Protein AF-W1U014-F1 (afdb_monomer_lite)

Sequence (96 aa):
MKKLEQIRQESKEIKDKINDTEERLRQLKNQEKKILKQDIVKRRKERTHRLITRGAILESLIENSEELTDEEIKILLEEATKTKEFKETLKIIREN

Radius of gyration: 30.73 Å; chains: 1; bounding box: 52×32×83 Å

Organism: NCBI:txid1403946

Secondary structure (DSSP, 8-state):
-HHHHHHHHHHHHHHHHHHHHHHHHHHHHHH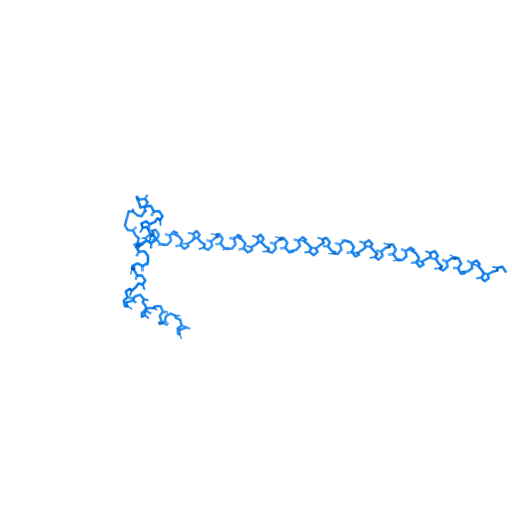HHHHHHHHHHHHHHHHHHHHHHHHHHHHHHSTTGGGS-HHHHHHHHHHHHHSHHHHHHHHHHHH-

Structure (mmCIF, N/CA/C/O backbone):
data_AF-W1U014-F1
#
_entry.id   AF-W1U014-F1
#
loop_
_atom_site.group_PDB
_atom_site.id
_atom_site.type_symbol
_atom_site.label_atom_id
_atom_site.label_alt_id
_atom_site.label_comp_id
_atom_site.label_asym_id
_atom_site.label_entity_id
_atom_site.label_seq_id
_atom_site.pdbx_PDB_ins_code
_atom_site.Cartn_x
_atom_site.Cartn_y
_atom_site.Cartn_z
_atom_site.occupancy
_atom_site.B_iso_or_equiv
_atom_site.auth_seq_id
_atom_site.auth_comp_id
_atom_site.auth_asym_id
_atom_site.auth_atom_id
_atom_site.pdbx_PDB_model_num
ATOM 1 N N . MET A 1 1 ? 34.167 8.664 -57.437 1.00 65.12 1 MET A N 1
ATOM 2 C CA . MET A 1 1 ? 33.039 9.524 -57.007 1.00 65.12 1 MET A CA 1
ATOM 3 C C . MET A 1 1 ? 31.833 8.720 -56.510 1.00 65.12 1 MET A C 1
ATOM 5 O O . MET A 1 1 ? 31.498 8.895 -55.349 1.00 65.12 1 MET A O 1
ATOM 9 N N . LYS A 1 2 ? 31.277 7.760 -57.274 1.00 82.19 2 LYS A N 1
ATOM 10 C CA . LYS A 1 2 ? 30.108 6.936 -56.861 1.00 82.19 2 LYS A CA 1
ATOM 11 C C . LYS A 1 2 ? 30.192 6.279 -55.467 1.00 82.19 2 LYS A C 1
ATOM 13 O O . LYS A 1 2 ? 29.237 6.337 -54.709 1.00 82.19 2 LYS A O 1
ATOM 18 N N . LYS A 1 3 ? 31.347 5.711 -55.091 1.00 89.38 3 LYS A N 1
ATOM 19 C CA . LYS A 1 3 ? 31.533 5.058 -53.776 1.00 89.38 3 LYS A CA 1
ATOM 20 C C . LYS A 1 3 ? 31.440 6.036 -52.592 1.00 89.38 3 LYS A C 1
ATOM 22 O O . LYS A 1 3 ? 30.951 5.672 -51.533 1.00 89.38 3 LYS A O 1
ATOM 27 N N . LEU A 1 4 ? 31.889 7.280 -52.775 1.00 91.38 4 LEU A N 1
ATOM 28 C CA . LEU A 1 4 ? 31.822 8.319 -51.740 1.00 91.38 4 LEU A CA 1
ATOM 29 C C . LEU A 1 4 ? 30.377 8.793 -51.524 1.00 91.38 4 LEU A C 1
ATOM 31 O O . LEU A 1 4 ? 29.965 9.058 -50.401 1.00 91.38 4 LEU A O 1
ATOM 35 N N . GLU A 1 5 ? 29.616 8.895 -52.610 1.00 92.25 5 GLU A N 1
ATOM 36 C CA . GLU A 1 5 ? 28.208 9.290 -52.595 1.00 92.25 5 GLU A CA 1
ATOM 37 C C . GLU A 1 5 ? 27.327 8.214 -51.952 1.00 92.25 5 GLU A C 1
ATOM 39 O O . GLU A 1 5 ? 26.503 8.530 -51.098 1.00 92.25 5 GLU A O 1
ATOM 44 N N . GLN A 1 6 ? 27.599 6.940 -52.250 1.00 94.00 6 GLN A N 1
ATOM 45 C CA . GLN A 1 6 ? 26.960 5.806 -51.585 1.00 94.00 6 GLN A CA 1
ATOM 46 C C . GLN A 1 6 ? 27.200 5.816 -50.064 1.00 94.00 6 GLN A C 1
ATOM 48 O O . GLN A 1 6 ? 26.246 5.738 -49.297 1.00 94.00 6 GLN A O 1
ATOM 53 N N . ILE A 1 7 ? 28.445 6.014 -49.615 1.00 94.38 7 ILE A N 1
ATOM 54 C CA . ILE A 1 7 ? 28.771 6.100 -48.178 1.00 94.38 7 ILE A CA 1
ATOM 55 C C . ILE A 1 7 ? 28.048 7.278 -47.504 1.00 94.38 7 ILE A C 1
ATOM 57 O O . ILE A 1 7 ? 27.605 7.169 -46.361 1.00 94.38 7 ILE A O 1
ATOM 61 N N . ARG A 1 8 ? 27.908 8.421 -48.191 1.00 94.06 8 ARG A N 1
ATOM 62 C CA . ARG A 1 8 ? 27.163 9.576 -47.658 1.00 94.06 8 ARG A CA 1
ATOM 63 C C . ARG A 1 8 ? 25.681 9.260 -47.476 1.00 94.06 8 ARG A C 1
ATOM 65 O O . ARG A 1 8 ? 25.113 9.652 -46.458 1.00 94.06 8 ARG A O 1
ATOM 72 N N . GLN A 1 9 ? 25.083 8.552 -48.431 1.00 95.19 9 GLN A N 1
ATOM 73 C CA . GLN A 1 9 ? 23.691 8.122 -48.356 1.00 95.19 9 GLN A CA 1
ATOM 74 C C . GLN A 1 9 ? 23.480 7.111 -47.219 1.00 95.19 9 GLN A C 1
ATOM 76 O O . GLN A 1 9 ? 22.617 7.324 -46.371 1.00 95.19 9 GLN A O 1
ATOM 81 N N . GLU A 1 10 ? 24.336 6.092 -47.117 1.00 95.62 10 GLU A N 1
ATOM 82 C CA . GLU A 1 10 ? 24.305 5.108 -46.024 1.00 95.62 10 GLU A CA 1
ATOM 83 C C . GLU A 1 10 ? 24.479 5.782 -44.650 1.00 95.62 10 GLU A C 1
ATOM 85 O O . GLU A 1 10 ? 23.752 5.485 -43.703 1.00 95.62 10 GLU A O 1
ATOM 90 N N . SER A 1 11 ? 25.391 6.754 -44.535 1.00 96.19 11 SER A N 1
ATOM 91 C CA . SER A 1 11 ? 25.588 7.515 -43.295 1.00 96.19 11 SER A CA 1
ATOM 92 C C . SER A 1 11 ? 24.351 8.326 -42.902 1.00 96.19 11 SER A C 1
ATOM 94 O O . SER A 1 11 ? 24.030 8.413 -41.715 1.00 96.19 11 SER A O 1
ATOM 96 N N . LYS A 1 12 ? 23.641 8.904 -43.878 1.00 96.50 12 LYS A N 1
ATOM 97 C CA . LYS A 1 12 ? 22.388 9.624 -43.634 1.00 96.50 12 LYS A CA 1
ATOM 98 C C . LYS A 1 12 ? 21.299 8.676 -43.131 1.00 96.50 12 LYS A C 1
ATOM 100 O O . LYS A 1 12 ? 20.699 8.948 -42.100 1.00 96.50 12 LYS A O 1
ATOM 105 N N . GLU A 1 13 ? 21.118 7.535 -43.787 1.00 96.94 13 GLU A N 1
ATOM 106 C CA . GLU A 1 13 ? 20.124 6.535 -43.382 1.00 96.94 13 GLU A CA 1
ATOM 107 C C . GLU A 1 13 ? 20.393 5.970 -41.984 1.00 96.94 13 GLU A C 1
ATOM 109 O O . GLU A 1 13 ? 19.464 5.763 -41.204 1.00 96.94 13 GLU A O 1
ATOM 114 N N . ILE A 1 14 ? 21.664 5.743 -41.638 1.00 97.38 14 ILE A N 1
ATOM 115 C CA . ILE A 1 14 ? 22.048 5.317 -40.288 1.00 97.38 14 ILE A CA 1
ATOM 116 C C . ILE A 1 14 ? 21.696 6.401 -39.264 1.00 97.38 14 ILE A C 1
ATOM 118 O O . ILE A 1 14 ? 21.130 6.078 -38.222 1.00 97.38 14 ILE A O 1
ATOM 122 N N . LYS A 1 15 ? 21.980 7.678 -39.551 1.00 97.38 15 LYS A N 1
ATOM 123 C CA . LYS A 1 15 ? 21.610 8.790 -38.658 1.00 97.38 15 LYS A CA 1
ATOM 124 C C . LYS A 1 15 ? 20.101 8.891 -38.461 1.00 97.38 15 LYS A C 1
ATOM 126 O O . LYS A 1 15 ? 19.657 9.039 -37.327 1.00 97.38 15 LYS A O 1
ATOM 131 N N . ASP A 1 16 ? 19.322 8.752 -39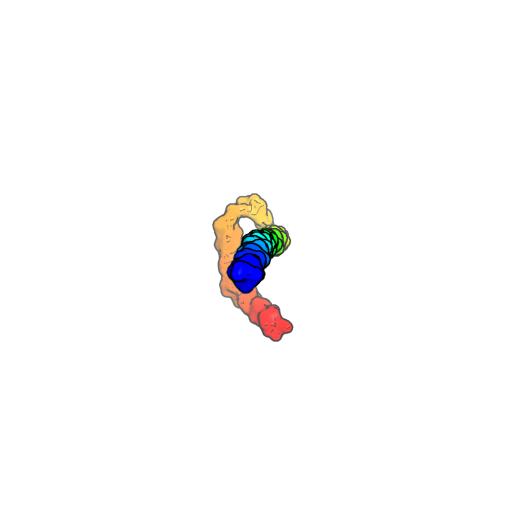.528 1.00 97.50 16 ASP A N 1
ATOM 132 C CA . ASP A 1 16 ? 17.861 8.807 -39.449 1.00 97.50 16 ASP A CA 1
ATOM 133 C C . ASP A 1 16 ? 17.308 7.647 -38.599 1.00 97.50 16 ASP A C 1
ATOM 135 O O . ASP A 1 16 ? 16.454 7.861 -37.738 1.00 97.50 16 ASP A O 1
ATOM 139 N N . LYS A 1 17 ? 17.864 6.434 -38.747 1.00 97.88 17 LYS A N 1
ATOM 140 C CA . LYS A 1 17 ? 17.522 5.274 -37.900 1.00 97.88 17 LYS A CA 1
ATOM 141 C C . LYS A 1 17 ? 17.903 5.474 -36.434 1.00 97.88 17 LYS A C 1
ATOM 143 O O . LYS A 1 17 ? 17.156 5.044 -35.554 1.00 97.88 17 LYS A O 1
ATOM 148 N N . ILE A 1 18 ? 19.049 6.101 -36.160 1.00 97.62 18 ILE A N 1
ATOM 149 C CA . ILE A 1 18 ? 19.468 6.434 -34.791 1.00 97.62 18 ILE A CA 1
ATOM 150 C C . ILE A 1 18 ? 18.462 7.405 -34.173 1.00 97.62 18 ILE A C 1
ATOM 152 O O . ILE A 1 18 ? 17.955 7.120 -33.092 1.00 97.62 18 ILE A O 1
ATOM 156 N N . ASN A 1 19 ? 18.108 8.480 -34.880 1.00 97.75 19 ASN A N 1
ATOM 157 C CA . ASN A 1 19 ? 17.151 9.475 -34.394 1.00 97.75 19 ASN A CA 1
ATOM 158 C C . ASN A 1 19 ? 15.781 8.849 -34.075 1.00 97.75 19 ASN A C 1
ATOM 160 O O . ASN A 1 19 ? 15.248 9.066 -32.988 1.00 97.75 19 ASN A O 1
ATOM 164 N N . ASP A 1 20 ? 15.241 8.019 -34.976 1.00 98.12 20 ASP A N 1
ATOM 165 C CA . ASP A 1 20 ? 13.979 7.293 -34.746 1.00 98.12 20 ASP A CA 1
ATOM 166 C C . ASP A 1 20 ? 14.086 6.342 -33.539 1.00 98.12 20 ASP A C 1
ATOM 168 O O . ASP A 1 20 ? 13.203 6.289 -32.681 1.00 98.12 20 ASP A O 1
ATOM 172 N N . THR A 1 21 ? 15.208 5.631 -33.405 1.00 98.06 21 THR A N 1
ATOM 173 C CA . THR A 1 21 ? 15.436 4.726 -32.268 1.00 98.06 21 THR A CA 1
ATOM 174 C C . THR A 1 21 ? 15.531 5.486 -30.943 1.00 98.06 21 THR A C 1
ATOM 176 O O . THR A 1 21 ? 14.957 5.056 -29.940 1.00 98.06 21 THR A O 1
ATOM 179 N N . GLU A 1 22 ? 16.218 6.628 -30.916 1.00 98.19 22 GLU A N 1
ATOM 180 C CA . GLU A 1 22 ? 16.322 7.489 -29.735 1.00 98.19 22 GLU A CA 1
ATOM 181 C C . GLU A 1 22 ? 14.967 8.077 -29.332 1.00 98.19 22 GLU A C 1
ATOM 183 O O . GLU A 1 22 ? 14.647 8.153 -28.137 1.00 98.19 22 GLU A O 1
ATOM 188 N N . GLU A 1 23 ? 14.146 8.458 -30.310 1.00 98.25 23 GLU A N 1
ATOM 189 C CA . GLU A 1 23 ? 12.790 8.930 -30.059 1.00 98.25 23 GLU A CA 1
ATOM 190 C C . GLU A 1 23 ? 11.924 7.820 -29.455 1.00 98.25 23 GLU A C 1
ATOM 192 O O . GLU A 1 23 ? 11.315 8.018 -28.396 1.00 98.25 23 GLU A O 1
ATOM 197 N N . ARG A 1 24 ? 11.938 6.620 -30.045 1.00 98.19 24 ARG A N 1
ATOM 198 C CA . ARG A 1 24 ? 11.223 5.451 -29.506 1.00 98.19 24 ARG A CA 1
ATOM 199 C C . ARG A 1 24 ? 11.685 5.104 -28.096 1.00 98.19 24 ARG A C 1
ATOM 201 O O . ARG A 1 24 ? 10.854 4.863 -27.221 1.00 98.19 24 ARG A O 1
ATOM 208 N N . LEU A 1 25 ? 12.992 5.149 -27.828 1.00 98.25 25 LEU A N 1
ATOM 209 C CA . LEU A 1 25 ? 13.537 4.919 -26.488 1.00 98.25 25 LEU A CA 1
ATOM 210 C C . LEU A 1 25 ? 13.000 5.941 -25.479 1.00 98.25 25 LEU A C 1
ATOM 212 O O . LEU A 1 25 ? 12.650 5.587 -24.350 1.00 98.25 25 LEU A O 1
ATOM 216 N N . ARG A 1 26 ? 12.904 7.215 -25.873 1.00 98.31 26 ARG A N 1
ATOM 217 C CA . ARG A 1 26 ? 12.342 8.278 -25.031 1.00 98.31 26 ARG A CA 1
ATOM 218 C C . ARG A 1 26 ? 10.862 8.038 -24.737 1.00 98.31 26 ARG A C 1
ATOM 220 O O . ARG A 1 26 ? 10.438 8.196 -23.591 1.00 98.31 26 ARG A O 1
ATOM 227 N N . GLN A 1 27 ? 10.090 7.630 -25.741 1.00 98.31 27 GLN A N 1
ATOM 228 C CA . GLN A 1 27 ? 8.671 7.305 -25.587 1.00 98.31 27 GLN A CA 1
ATOM 229 C C . GLN A 1 27 ? 8.465 6.106 -24.650 1.00 98.31 27 GLN A C 1
ATOM 231 O O . GLN A 1 27 ? 7.668 6.203 -23.715 1.00 98.31 27 GLN A O 1
ATOM 236 N N . LEU A 1 28 ? 9.235 5.027 -24.823 1.00 98.44 28 LEU A N 1
ATOM 237 C CA . LEU A 1 28 ? 9.179 3.841 -23.961 1.00 98.44 28 LEU A CA 1
ATOM 238 C C . LEU A 1 28 ? 9.523 4.173 -22.502 1.00 98.44 28 LEU A C 1
ATOM 240 O O . LEU A 1 28 ? 8.776 3.802 -21.599 1.00 98.44 28 LEU A O 1
ATOM 244 N N . LYS A 1 29 ? 10.574 4.968 -22.257 1.00 98.00 29 LYS A N 1
ATOM 245 C CA . LYS A 1 29 ? 10.917 5.447 -20.902 1.00 98.00 29 LYS A CA 1
ATOM 246 C C . LYS A 1 29 ? 9.790 6.269 -20.267 1.00 98.00 29 LYS A C 1
ATOM 248 O O . LYS A 1 29 ? 9.578 6.219 -19.056 1.00 98.00 29 LYS A O 1
ATOM 253 N N . ASN A 1 30 ? 9.053 7.045 -21.061 1.00 98.00 30 ASN A N 1
ATOM 254 C CA . ASN A 1 30 ? 7.905 7.804 -20.564 1.00 98.00 30 ASN A CA 1
ATOM 255 C C . ASN A 1 30 ? 6.706 6.897 -20.252 1.00 98.00 30 ASN A C 1
ATOM 257 O O . ASN A 1 30 ? 6.022 7.115 -19.247 1.00 98.00 30 ASN A O 1
ATOM 261 N N . GLN A 1 31 ? 6.467 5.870 -21.072 1.00 98.12 31 GLN A N 1
ATOM 262 C CA . GLN A 1 31 ? 5.438 4.859 -20.822 1.00 98.12 31 GLN A CA 1
ATOM 263 C C . GLN A 1 31 ? 5.736 4.057 -19.552 1.00 98.12 31 GLN A C 1
ATOM 265 O O . GLN A 1 31 ? 4.856 3.929 -18.703 1.00 98.12 31 GLN A O 1
ATOM 270 N N . GLU A 1 32 ? 6.981 3.620 -19.362 1.00 98.00 32 GLU A N 1
ATOM 271 C CA . GLU A 1 32 ? 7.435 2.934 -18.148 1.00 98.00 32 GLU A CA 1
ATOM 272 C C . GLU A 1 32 ? 7.154 3.777 -16.894 1.00 98.00 32 GLU A C 1
ATOM 274 O O . GLU A 1 32 ? 6.490 3.324 -15.957 1.00 98.00 32 GLU A O 1
ATOM 279 N N . LYS A 1 33 ? 7.554 5.057 -16.904 1.00 98.06 33 LYS A N 1
ATOM 280 C CA . LYS A 1 33 ? 7.270 5.988 -15.798 1.00 98.06 33 LYS A CA 1
ATOM 281 C C . LYS A 1 33 ? 5.772 6.144 -15.532 1.00 98.06 33 LYS A C 1
ATOM 283 O O . LYS A 1 33 ? 5.368 6.282 -14.376 1.00 98.06 33 LYS A O 1
ATOM 288 N N . LYS A 1 34 ? 4.941 6.162 -16.578 1.00 98.12 34 LYS A N 1
ATOM 289 C CA . LYS A 1 34 ? 3.481 6.266 -16.443 1.00 98.12 34 LYS A CA 1
ATOM 290 C C . LYS A 1 34 ? 2.903 5.020 -15.774 1.00 98.12 34 LYS A C 1
ATOM 292 O O . LYS A 1 34 ? 2.122 5.166 -14.836 1.00 98.12 34 LYS A O 1
ATOM 297 N N . ILE A 1 35 ? 3.319 3.834 -16.213 1.00 98.12 35 ILE A N 1
ATOM 298 C CA . ILE A 1 35 ? 2.879 2.552 -15.649 1.00 98.12 35 ILE A CA 1
ATOM 299 C C . ILE A 1 35 ? 3.262 2.471 -14.168 1.00 98.12 35 ILE A C 1
ATOM 301 O O . ILE A 1 35 ? 2.404 2.198 -13.330 1.00 98.12 35 ILE A O 1
ATOM 305 N N . LEU A 1 36 ? 4.504 2.820 -13.818 1.00 98.00 36 LEU A N 1
ATOM 306 C CA . LEU A 1 36 ? 4.961 2.814 -12.426 1.00 98.00 36 LEU A CA 1
ATOM 307 C C . LEU A 1 36 ? 4.130 3.755 -11.537 1.00 98.00 36 LEU A C 1
ATOM 309 O O . LEU A 1 36 ? 3.739 3.396 -10.425 1.00 98.00 36 LEU A O 1
ATOM 313 N N . LYS A 1 37 ? 3.808 4.958 -12.029 1.00 97.94 37 LYS A N 1
ATOM 314 C CA . LYS A 1 37 ? 2.936 5.898 -11.306 1.00 97.94 37 LYS A CA 1
ATOM 315 C C . LYS A 1 37 ? 1.524 5.341 -11.121 1.00 97.94 37 LYS A C 1
ATOM 317 O O . LYS A 1 37 ? 0.961 5.480 -10.036 1.00 97.94 37 LYS A O 1
ATOM 322 N N . GLN A 1 38 ? 0.955 4.718 -12.152 1.00 97.88 38 GLN A N 1
ATOM 323 C CA . GLN A 1 38 ? -0.376 4.109 -12.079 1.00 97.88 38 GLN A CA 1
ATOM 324 C C . GLN A 1 38 ? -0.422 2.973 -11.055 1.00 97.88 38 GLN A C 1
ATOM 326 O O . GLN A 1 38 ? -1.354 2.916 -10.256 1.00 97.88 38 GLN A O 1
ATOM 331 N N . ASP A 1 39 ? 0.603 2.127 -11.025 1.00 97.69 39 ASP A N 1
ATOM 332 C CA . ASP A 1 39 ? 0.734 1.030 -10.068 1.00 97.69 39 ASP A CA 1
ATOM 333 C C . ASP A 1 39 ? 0.834 1.535 -8.615 1.00 97.69 39 ASP A C 1
ATOM 335 O O . ASP A 1 39 ? 0.115 1.070 -7.728 1.00 97.69 39 ASP A O 1
ATOM 339 N N . ILE A 1 40 ? 1.626 2.588 -8.366 1.00 97.88 40 ILE A N 1
ATOM 340 C CA . ILE A 1 40 ? 1.681 3.246 -7.047 1.00 97.88 40 ILE A CA 1
ATOM 341 C C . ILE A 1 40 ? 0.305 3.787 -6.638 1.00 97.88 40 ILE A C 1
ATOM 343 O O . ILE A 1 40 ? -0.116 3.600 -5.495 1.00 97.88 40 ILE A O 1
ATOM 347 N N . VAL A 1 41 ? -0.407 4.455 -7.548 1.00 98.25 41 VAL A N 1
ATOM 348 C CA . VAL A 1 41 ? -1.748 4.991 -7.269 1.00 98.25 41 VAL A CA 1
ATOM 349 C C . VAL A 1 41 ? -2.740 3.865 -6.983 1.00 98.25 41 VAL A C 1
ATOM 351 O O . VAL A 1 41 ? -3.521 3.977 -6.038 1.00 98.25 41 VAL A O 1
ATOM 354 N N . LYS A 1 42 ? -2.691 2.769 -7.747 1.00 98.19 42 LYS A N 1
ATOM 355 C CA . LYS A 1 42 ? -3.542 1.594 -7.538 1.00 98.19 42 LYS A CA 1
ATOM 356 C C . LYS A 1 42 ? -3.313 0.992 -6.150 1.00 98.19 42 LYS A C 1
ATOM 358 O O . LYS A 1 42 ? -4.264 0.900 -5.377 1.00 98.19 42 LYS A O 1
ATOM 363 N N . ARG A 1 43 ? -2.055 0.728 -5.778 1.00 98.00 43 ARG A N 1
ATOM 364 C CA . ARG A 1 43 ? -1.701 0.231 -4.436 1.00 98.00 43 ARG A CA 1
ATOM 365 C C . ARG A 1 43 ? -2.153 1.167 -3.316 1.00 98.00 43 ARG A C 1
ATOM 367 O O . ARG A 1 43 ? -2.596 0.705 -2.266 1.00 98.00 43 ARG A O 1
ATOM 374 N N . ARG A 1 44 ? -2.058 2.488 -3.517 1.00 98.31 44 ARG A N 1
ATOM 375 C CA . ARG A 1 44 ? -2.559 3.475 -2.544 1.00 98.31 44 ARG A CA 1
ATOM 376 C C . ARG A 1 44 ? -4.073 3.379 -2.380 1.00 98.31 44 ARG A C 1
ATOM 378 O O . ARG A 1 44 ? -4.531 3.324 -1.246 1.00 98.31 44 ARG A O 1
ATOM 385 N N . LYS A 1 45 ? -4.833 3.298 -3.478 1.00 98.25 45 LYS A N 1
ATOM 386 C CA . LYS A 1 45 ? -6.298 3.141 -3.436 1.00 98.25 45 LYS A CA 1
ATOM 387 C C . LYS A 1 45 ? -6.715 1.852 -2.733 1.00 98.25 45 LYS A C 1
ATOM 389 O O . LYS A 1 45 ? -7.571 1.896 -1.858 1.00 98.25 45 LYS A O 1
ATOM 394 N N . GLU A 1 46 ? -6.070 0.734 -3.056 1.00 98.25 46 GLU A N 1
ATOM 395 C CA . GLU A 1 46 ? -6.323 -0.560 -2.407 1.00 98.25 46 GLU A CA 1
ATOM 396 C C . GLU A 1 46 ? -6.000 -0.518 -0.909 1.00 98.25 46 GLU A C 1
ATOM 398 O O . GLU A 1 46 ? -6.771 -1.019 -0.089 1.00 98.25 46 GLU A O 1
ATOM 403 N N . ARG A 1 47 ? -4.886 0.124 -0.525 1.00 98.31 47 ARG A N 1
ATOM 404 C CA . ARG A 1 47 ? -4.551 0.349 0.886 1.00 98.31 47 ARG A CA 1
ATOM 405 C C . ARG A 1 47 ? -5.615 1.195 1.577 1.00 98.31 47 ARG A C 1
ATOM 407 O O . ARG A 1 47 ? -6.068 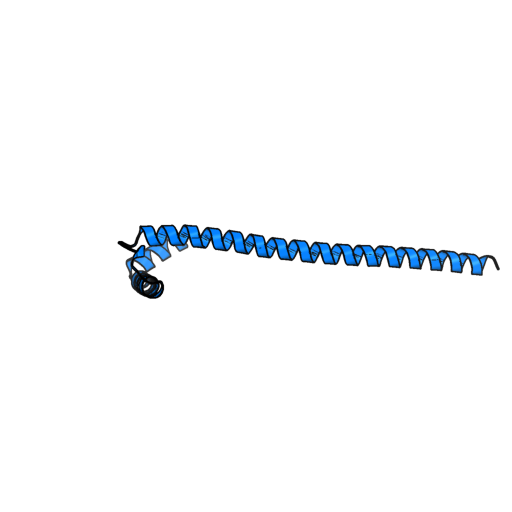0.792 2.639 1.00 98.31 47 ARG A O 1
ATOM 414 N N . THR A 1 48 ? -6.007 2.331 1.006 1.00 98.56 48 THR A N 1
ATOM 415 C CA . THR A 1 48 ? -7.022 3.215 1.596 1.00 98.56 48 THR A CA 1
ATOM 416 C C . THR A 1 48 ? -8.356 2.498 1.760 1.00 98.56 48 THR A C 1
ATOM 418 O O . THR A 1 48 ? -8.911 2.530 2.851 1.00 98.56 48 THR A O 1
ATOM 421 N N . HIS A 1 49 ? -8.825 1.787 0.731 1.00 98.50 49 HIS A N 1
ATOM 422 C CA . HIS A 1 49 ? -10.053 0.999 0.816 1.00 98.50 49 HIS A CA 1
ATOM 423 C C . HIS A 1 49 ? -9.985 -0.017 1.963 1.00 98.50 49 HIS A C 1
ATOM 425 O O . HIS A 1 49 ? -10.851 -0.022 2.831 1.00 98.50 49 HIS A O 1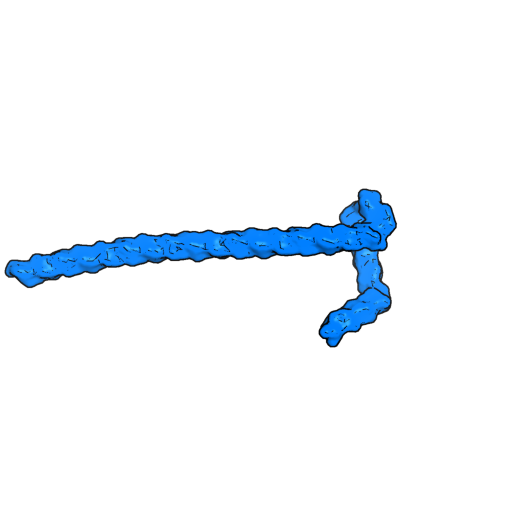
ATOM 431 N N . ARG A 1 50 ? -8.896 -0.795 2.043 1.00 98.38 50 ARG A N 1
ATOM 432 C CA . ARG A 1 50 ? -8.687 -1.765 3.127 1.00 98.38 50 ARG A CA 1
ATOM 433 C C . ARG A 1 50 ? -8.669 -1.115 4.512 1.00 98.38 50 ARG A C 1
ATOM 435 O O . ARG A 1 50 ? -9.195 -1.709 5.446 1.00 98.38 50 ARG A O 1
ATOM 442 N N . LEU A 1 51 ? -8.026 0.043 4.663 1.00 97.69 51 LEU A N 1
ATOM 443 C CA . LEU A 1 51 ? -7.958 0.741 5.949 1.00 97.69 51 LEU A CA 1
ATOM 444 C C . LEU A 1 51 ? -9.326 1.262 6.380 1.00 97.69 51 LEU A C 1
ATOM 446 O O . LEU A 1 51 ? -9.679 1.059 7.529 1.00 97.69 51 LEU A O 1
ATOM 450 N N . ILE A 1 52 ? -10.102 1.847 5.464 1.00 97.88 52 ILE A N 1
ATOM 451 C CA . ILE A 1 52 ? -11.457 2.332 5.757 1.00 97.88 52 ILE A CA 1
ATOM 452 C C . ILE A 1 52 ? -12.364 1.167 6.152 1.00 97.88 52 ILE A C 1
ATOM 454 O O . ILE A 1 52 ? -13.002 1.218 7.194 1.00 97.88 52 ILE A O 1
ATOM 458 N N . THR A 1 53 ? -12.381 0.085 5.364 1.00 98.25 53 THR A N 1
ATOM 459 C CA . THR A 1 53 ? -13.217 -1.084 5.670 1.00 98.25 53 THR A CA 1
ATOM 460 C C . THR A 1 53 ? -12.855 -1.699 7.018 1.00 98.25 53 THR A C 1
ATOM 462 O O . THR A 1 53 ? -13.742 -2.035 7.793 1.00 98.25 53 THR A O 1
ATOM 465 N N . ARG A 1 54 ? -11.559 -1.843 7.323 1.00 97.25 54 ARG A N 1
ATOM 466 C CA . ARG A 1 54 ? -11.120 -2.387 8.617 1.00 97.25 54 ARG A CA 1
ATOM 467 C C . ARG A 1 54 ? -11.366 -1.418 9.772 1.00 97.25 54 ARG A C 1
ATOM 469 O O . ARG A 1 54 ? -11.715 -1.888 10.844 1.00 97.25 54 ARG A O 1
ATOM 476 N N . GLY A 1 55 ? -11.210 -0.112 9.554 1.00 96.12 55 GLY A N 1
ATOM 477 C CA . GLY A 1 55 ? -11.527 0.927 10.534 1.00 96.12 55 GLY A CA 1
ATOM 478 C C . GLY A 1 55 ? -13.001 0.888 10.926 1.00 96.12 55 GLY A C 1
ATOM 479 O O . GLY A 1 55 ? -13.296 0.735 12.100 1.00 96.12 55 GLY A O 1
ATOM 480 N N . ALA A 1 56 ? -13.906 0.851 9.943 1.00 96.56 56 ALA A N 1
ATOM 481 C CA . ALA A 1 56 ? -15.345 0.741 10.191 1.00 96.56 56 ALA 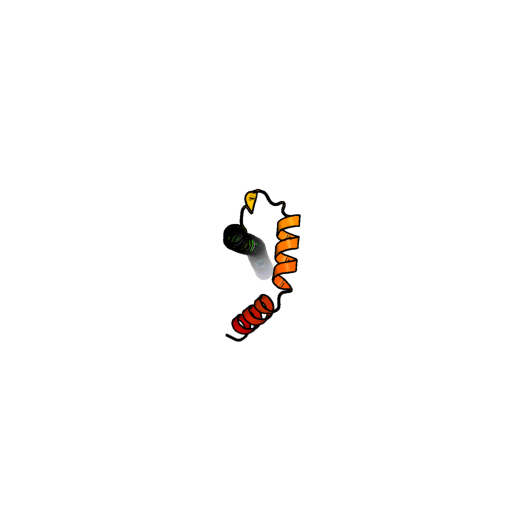A CA 1
ATOM 482 C C . ALA A 1 56 ? -15.727 -0.532 10.971 1.00 96.56 56 ALA A C 1
ATOM 484 O O . ALA A 1 56 ? -16.608 -0.501 11.824 1.00 96.56 56 ALA A O 1
ATOM 485 N N . ILE A 1 57 ? -15.053 -1.661 10.706 1.00 97.50 57 ILE A N 1
ATOM 486 C CA . ILE A 1 57 ? -15.251 -2.888 11.494 1.00 97.50 57 ILE A CA 1
ATOM 487 C C . ILE A 1 57 ? -14.805 -2.672 12.945 1.00 97.50 57 ILE A C 1
ATOM 489 O O . ILE A 1 57 ? -15.528 -3.063 13.852 1.00 97.50 57 ILE A O 1
ATOM 493 N N . LEU A 1 58 ? -13.639 -2.062 13.175 1.00 95.25 58 LEU A N 1
ATOM 494 C CA . LEU A 1 58 ? -13.140 -1.809 14.530 1.00 95.25 58 LEU A CA 1
ATOM 495 C C . LEU A 1 58 ? -14.044 -0.843 15.304 1.00 95.25 58 LEU A C 1
ATOM 497 O O . LEU A 1 58 ? -14.381 -1.147 16.442 1.00 95.25 58 LEU A O 1
ATOM 501 N N . GLU A 1 59 ? -14.484 0.250 14.677 1.00 94.88 59 GLU A N 1
ATOM 502 C CA . GLU A 1 59 ? -15.452 1.190 15.259 1.00 94.88 59 GLU A CA 1
ATOM 503 C C . GLU A 1 59 ? -16.746 0.466 15.654 1.00 94.88 59 GLU A C 1
ATOM 505 O O . GLU A 1 59 ? -17.221 0.619 16.771 1.00 94.88 59 GLU A O 1
ATOM 510 N N . SER A 1 60 ? -17.258 -0.437 14.807 1.00 96.56 60 SER A N 1
ATOM 511 C CA . SER A 1 60 ? -18.478 -1.200 15.121 1.00 96.56 60 SER A CA 1
ATOM 512 C C . SER A 1 60 ? -18.358 -2.169 16.307 1.00 96.56 60 SER A C 1
ATOM 514 O O . SER A 1 60 ? -19.377 -2.640 16.809 1.00 96.56 60 SER A O 1
ATOM 516 N N . LEU A 1 61 ? -17.135 -2.507 16.735 1.00 96.06 61 LEU A N 1
ATOM 517 C CA . LEU A 1 61 ? -16.874 -3.420 17.853 1.00 96.06 61 LEU A CA 1
ATOM 518 C C . LEU A 1 61 ? -16.653 -2.688 19.183 1.00 96.06 61 LEU A C 1
ATOM 520 O O . LEU A 1 61 ? -16.612 -3.341 20.226 1.00 96.06 61 LEU A O 1
ATOM 524 N N . ILE A 1 62 ? -16.472 -1.367 19.149 1.00 95.12 62 ILE A N 1
ATOM 525 C CA . ILE A 1 62 ? -16.165 -0.542 20.316 1.00 95.12 62 ILE A CA 1
ATOM 526 C C . ILE A 1 62 ? -17.382 0.340 20.604 1.00 95.12 62 ILE A C 1
ATOM 528 O O . ILE A 1 62 ? -17.816 1.120 19.761 1.00 95.12 62 ILE A O 1
ATOM 532 N N . GLU A 1 63 ? -17.948 0.213 21.801 1.00 93.88 63 GLU A N 1
ATOM 533 C CA . GLU A 1 63 ? -19.083 1.035 22.225 1.00 93.88 63 GLU A CA 1
ATOM 534 C C . GLU A 1 63 ? -18.678 2.516 22.310 1.00 93.88 63 GLU A C 1
ATOM 536 O O . GLU A 1 63 ? -17.629 2.836 22.870 1.00 93.88 63 GLU A O 1
ATOM 541 N N . ASN A 1 64 ? -19.505 3.404 21.743 1.00 94.38 64 ASN A N 1
ATOM 542 C CA . ASN A 1 64 ? -19.279 4.855 21.666 1.00 94.38 64 ASN A CA 1
ATOM 543 C C . ASN A 1 64 ? -17.899 5.235 21.088 1.00 94.38 64 ASN A C 1
ATOM 545 O O . ASN A 1 64 ? -17.261 6.187 21.539 1.00 94.38 64 ASN A O 1
ATOM 549 N N . SER A 1 65 ? -17.408 4.474 20.101 1.00 94.69 65 SER A N 1
ATOM 550 C CA . SER A 1 65 ? -16.087 4.688 19.490 1.00 94.69 65 SER A CA 1
ATOM 551 C C . SER A 1 65 ? -15.881 6.097 18.921 1.00 94.69 65 SER A C 1
ATOM 553 O O . SER A 1 65 ? -14.758 6.590 18.902 1.00 94.69 65 SER A O 1
ATOM 555 N N . GLU A 1 66 ? -16.958 6.760 18.502 1.00 93.44 66 GLU A N 1
ATOM 556 C CA . GLU A 1 66 ? -16.978 8.121 17.970 1.00 93.44 66 GLU A CA 1
ATOM 557 C C . GLU A 1 66 ? -16.651 9.203 19.009 1.00 93.44 66 GLU A C 1
ATOM 559 O O . GLU A 1 66 ? -16.280 10.317 18.636 1.00 93.44 66 GLU A O 1
ATOM 564 N N . GLU A 1 67 ? -16.787 8.889 20.300 1.00 96.75 67 GLU A N 1
ATOM 565 C CA . GLU A 1 67 ? -16.439 9.787 21.406 1.00 96.75 67 GLU A CA 1
ATOM 566 C C . GLU A 1 67 ? -14.972 9.635 21.834 1.00 96.75 67 GLU A C 1
ATOM 568 O O . GLU A 1 67 ? -14.454 10.473 22.575 1.00 96.75 67 GLU A O 1
ATOM 573 N N . LEU A 1 68 ? -14.296 8.583 21.362 1.00 96.62 68 LEU A N 1
ATOM 574 C CA . LEU A 1 68 ? -12.912 8.278 21.701 1.00 96.62 68 LEU A CA 1
ATOM 575 C C . LEU A 1 68 ? -11.942 8.951 20.733 1.00 96.62 68 LEU A C 1
ATOM 577 O O . LEU A 1 68 ? -12.152 9.029 19.523 1.00 96.62 68 LEU A O 1
ATOM 581 N N . THR A 1 69 ? -10.816 9.398 21.273 1.00 97.38 69 THR A N 1
ATOM 582 C CA . THR A 1 69 ? -9.704 9.906 20.470 1.00 97.38 69 THR A CA 1
ATOM 583 C C . THR A 1 69 ? -8.904 8.770 19.832 1.00 97.38 69 THR A C 1
ATOM 585 O O . THR A 1 69 ? -8.881 7.639 20.322 1.00 97.38 69 THR A O 1
ATOM 588 N N . ASP A 1 70 ? -8.152 9.090 18.774 1.00 96.44 70 ASP A N 1
ATOM 589 C CA . ASP A 1 70 ? -7.252 8.136 18.109 1.00 96.44 70 ASP A CA 1
ATOM 590 C C . ASP A 1 70 ? -6.276 7.450 19.088 1.00 96.44 70 ASP A C 1
ATOM 592 O O . ASP A 1 70 ? -5.954 6.270 18.925 1.00 96.44 70 ASP A O 1
ATOM 596 N N . GLU A 1 71 ? -5.799 8.168 20.114 1.00 97.88 71 GLU A N 1
ATOM 597 C CA . GLU A 1 71 ? -4.876 7.605 21.107 1.00 97.88 71 GLU A CA 1
ATOM 598 C C . GLU A 1 71 ? -5.596 6.672 22.090 1.00 97.88 71 GLU A C 1
ATOM 600 O O . GLU A 1 71 ? -5.056 5.623 22.435 1.00 97.88 71 GLU A O 1
ATOM 605 N N . GLU A 1 72 ? -6.827 6.989 22.495 1.00 97.12 72 GLU A N 1
ATOM 606 C CA . GLU A 1 72 ? -7.635 6.106 23.348 1.00 97.12 72 GLU A CA 1
ATOM 607 C C . GLU A 1 72 ? -8.002 4.812 22.618 1.00 97.12 72 GLU A C 1
ATOM 609 O O . GLU A 1 72 ? -7.815 3.724 23.169 1.00 97.12 72 GLU A O 1
ATOM 614 N N . ILE A 1 73 ? -8.422 4.903 21.350 1.00 96.69 73 ILE A N 1
ATOM 615 C CA . ILE A 1 73 ? -8.647 3.732 20.490 1.00 96.69 73 ILE A CA 1
ATOM 616 C C . ILE A 1 73 ? -7.375 2.887 20.393 1.00 96.69 73 ILE A C 1
ATOM 618 O O . ILE A 1 73 ? -7.422 1.662 20.527 1.00 96.69 73 ILE A O 1
ATOM 622 N N . LYS A 1 74 ? -6.218 3.521 20.189 1.00 96.69 74 LYS A N 1
ATOM 623 C CA . LYS A 1 74 ? -4.936 2.817 20.117 1.00 96.69 74 LYS A CA 1
ATOM 624 C C . LYS A 1 74 ? -4.609 2.091 21.423 1.00 96.69 74 LYS A C 1
ATOM 626 O O . LYS A 1 74 ? -4.261 0.913 21.360 1.00 96.69 74 LYS A O 1
ATOM 631 N N . ILE A 1 75 ? -4.756 2.742 22.578 1.00 97.69 75 ILE A N 1
ATOM 632 C CA . ILE A 1 75 ? -4.532 2.119 23.893 1.00 97.69 75 ILE A CA 1
ATOM 633 C C . ILE A 1 75 ? -5.457 0.908 24.076 1.00 97.69 75 ILE A C 1
ATOM 635 O O . ILE A 1 75 ? -4.987 -0.170 24.442 1.00 97.69 75 ILE A O 1
ATOM 639 N N . LEU A 1 76 ? -6.749 1.048 23.763 1.00 95.88 76 LEU A N 1
ATOM 640 C CA . LEU A 1 76 ? -7.721 -0.047 23.855 1.00 95.88 76 LEU A CA 1
ATOM 641 C C . LEU A 1 76 ? -7.322 -1.243 22.987 1.00 95.88 76 LEU A C 1
ATOM 643 O O . LEU A 1 76 ? -7.323 -2.380 23.460 1.00 95.88 76 LEU A O 1
ATOM 647 N N . LEU A 1 77 ? -6.951 -1.001 21.727 1.00 95.38 77 LEU A N 1
ATOM 648 C CA . LEU A 1 77 ? -6.534 -2.062 20.811 1.00 95.38 77 LEU A CA 1
ATOM 649 C C . LEU A 1 77 ? -5.219 -2.717 21.257 1.00 95.38 77 LEU A C 1
ATOM 651 O O . LEU A 1 77 ? -5.091 -3.942 21.189 1.00 95.38 77 LEU A O 1
ATOM 655 N N . GLU A 1 78 ? -4.252 -1.937 21.743 1.00 96.81 78 GLU A N 1
ATOM 656 C CA . GLU A 1 78 ? -2.999 -2.463 22.290 1.00 96.81 78 GLU A CA 1
ATOM 657 C C . GLU A 1 78 ? -3.255 -3.379 23.492 1.00 96.81 78 GLU A C 1
ATOM 659 O O . GLU A 1 78 ? -2.727 -4.492 23.520 1.00 96.81 78 GLU A O 1
ATOM 664 N N . GLU A 1 79 ? -4.100 -2.973 24.442 1.00 97.12 79 GLU A N 1
ATOM 665 C CA . GLU A 1 79 ? -4.481 -3.815 25.582 1.00 97.12 79 GLU A CA 1
ATOM 666 C C . GLU A 1 79 ? -5.262 -5.062 25.147 1.00 97.12 79 GLU A C 1
ATOM 668 O O . GLU A 1 79 ? -4.920 -6.179 25.547 1.00 97.12 79 GLU A O 1
ATOM 673 N N . ALA A 1 80 ? -6.239 -4.918 24.246 1.00 95.56 80 ALA A N 1
ATOM 674 C CA . ALA A 1 80 ? -7.018 -6.041 23.727 1.00 95.56 80 ALA A CA 1
ATOM 675 C C . ALA A 1 80 ? -6.124 -7.113 23.078 1.00 95.56 80 ALA A C 1
ATOM 677 O O . ALA A 1 80 ? -6.317 -8.313 23.297 1.00 95.56 80 ALA A O 1
ATOM 678 N N . THR A 1 81 ? -5.086 -6.701 22.340 1.00 96.56 81 THR A N 1
ATOM 679 C CA . THR A 1 81 ? -4.156 -7.637 21.682 1.00 96.56 81 THR A CA 1
ATOM 680 C C . THR A 1 81 ? -3.227 -8.386 22.647 1.00 96.56 81 THR A C 1
ATOM 682 O O . THR A 1 81 ? -2.622 -9.397 22.270 1.00 96.56 81 THR A O 1
ATOM 685 N N . LYS A 1 82 ? -3.102 -7.934 23.903 1.00 97.19 82 LYS A N 1
ATOM 686 C CA . LYS A 1 82 ? -2.281 -8.605 24.926 1.00 97.19 82 LYS A CA 1
ATOM 687 C C . LYS A 1 82 ? -2.985 -9.805 25.552 1.00 97.19 82 LYS A C 1
ATOM 689 O O . LYS A 1 82 ? -2.279 -10.682 26.068 1.00 97.19 82 LYS A O 1
ATOM 694 N N . THR A 1 83 ? -4.316 -9.859 25.476 1.00 97.75 83 THR A N 1
ATOM 695 C CA . THR A 1 83 ? -5.144 -10.938 26.036 1.00 97.75 83 THR A CA 1
ATOM 696 C C . THR A 1 83 ? -4.752 -12.309 25.480 1.00 97.75 83 THR A C 1
ATOM 698 O O . THR A 1 83 ? -4.208 -12.437 24.374 1.00 97.75 83 THR A O 1
ATOM 701 N N . LYS A 1 84 ? -4.982 -13.361 26.272 1.00 97.44 84 LYS A N 1
ATOM 702 C CA . LYS A 1 84 ? -4.648 -14.733 25.869 1.00 97.44 84 LYS A CA 1
ATOM 703 C C . LYS A 1 84 ? -5.548 -15.172 24.715 1.00 97.44 84 LYS A C 1
ATOM 705 O O . LYS A 1 84 ? -5.063 -15.734 23.737 1.00 97.44 84 LYS A O 1
ATOM 710 N N . GLU A 1 85 ? -6.827 -14.847 24.820 1.00 97.31 85 GLU A N 1
ATOM 711 C CA . GLU A 1 85 ? -7.898 -15.174 23.887 1.00 97.31 85 GLU A CA 1
ATOM 712 C C . GLU A 1 85 ? -7.604 -14.606 22.498 1.00 97.31 85 GLU A C 1
ATOM 714 O O . GLU A 1 85 ? -7.701 -15.323 21.499 1.00 97.31 85 GLU A O 1
ATOM 719 N N . PHE A 1 86 ? -7.161 -13.344 22.424 1.00 97.00 86 PHE A N 1
ATOM 720 C CA . PHE A 1 86 ? -6.771 -12.723 21.161 1.00 97.00 86 PHE A CA 1
ATOM 721 C C . PHE A 1 86 ? -5.591 -13.455 20.513 1.00 97.00 86 PHE A C 1
ATOM 723 O O . PHE A 1 86 ? -5.631 -13.784 19.327 1.00 97.00 86 PHE A O 1
ATOM 730 N N . LYS A 1 87 ? -4.538 -13.745 21.287 1.00 97.00 87 LYS A N 1
ATOM 731 C CA . LYS A 1 87 ? -3.335 -14.434 20.790 1.00 97.00 87 LYS A CA 1
ATOM 732 C C . LYS A 1 87 ? -3.638 -15.854 20.315 1.00 97.00 87 LYS A C 1
ATOM 734 O O . LYS A 1 87 ? -3.110 -16.271 19.286 1.00 97.00 87 LYS A O 1
ATOM 739 N N . GLU A 1 88 ? -4.479 -16.582 21.043 1.00 97.06 88 GLU A N 1
ATOM 740 C CA . GLU A 1 88 ? -4.886 -17.947 20.706 1.00 97.06 88 GLU A CA 1
ATOM 741 C C . GLU A 1 88 ? -5.755 -17.971 19.443 1.00 97.06 88 GLU A C 1
ATOM 743 O O . GLU A 1 88 ? -5.455 -18.709 18.505 1.00 97.06 88 GLU A O 1
ATOM 748 N N . THR A 1 89 ? -6.731 -17.066 19.347 1.00 97.06 89 THR A N 1
ATOM 749 C CA . THR A 1 89 ? -7.548 -16.885 18.136 1.00 97.06 89 THR A CA 1
ATOM 750 C C . THR A 1 89 ? -6.682 -16.528 16.926 1.00 97.06 89 THR A C 1
ATOM 752 O O . THR A 1 89 ? -6.820 -17.123 15.857 1.00 97.06 89 THR A O 1
ATOM 755 N N . LEU A 1 90 ? -5.735 -15.597 17.086 1.00 96.50 90 LEU A N 1
ATOM 756 C CA . LEU A 1 90 ? -4.816 -15.204 16.018 1.00 96.50 90 LEU A CA 1
ATOM 757 C C . LEU A 1 90 ? -3.929 -16.369 15.562 1.00 96.50 90 LEU A C 1
ATOM 759 O O . LEU A 1 90 ? -3.639 -16.480 14.372 1.00 96.50 90 LEU A O 1
ATOM 763 N N . LYS A 1 91 ? -3.489 -17.225 16.490 1.00 97.06 91 LYS A N 1
ATOM 764 C CA . LYS A 1 91 ? -2.703 -18.418 16.167 1.00 97.06 91 LYS A CA 1
ATOM 765 C C . LYS A 1 91 ? -3.518 -19.391 15.314 1.00 97.06 91 LYS A C 1
ATOM 767 O O . LYS A 1 91 ? -3.049 -19.759 14.244 1.00 97.06 91 LYS A O 1
ATOM 772 N N . ILE A 1 92 ? -4.748 -19.706 15.726 1.00 97.44 92 ILE A N 1
ATOM 773 C CA . ILE A 1 92 ? -5.656 -20.591 14.977 1.00 97.44 92 ILE A CA 1
ATOM 774 C C . ILE A 1 92 ? -5.894 -20.053 13.559 1.00 97.44 92 ILE A C 1
ATOM 776 O O . ILE A 1 92 ? -5.804 -20.800 12.593 1.00 97.44 92 ILE A O 1
ATOM 780 N N . ILE A 1 93 ? -6.139 -18.746 13.408 1.00 96.69 93 ILE A N 1
ATOM 781 C CA . ILE A 1 93 ? -6.353 -18.123 12.089 1.00 96.69 93 ILE A CA 1
ATOM 782 C C . ILE A 1 93 ? -5.107 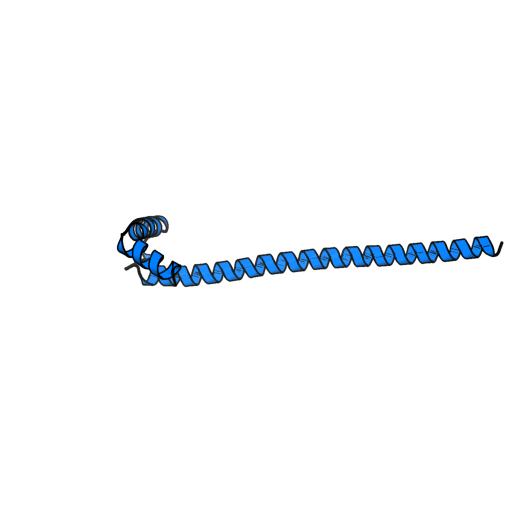-18.211 11.195 1.00 96.69 93 ILE A C 1
ATOM 784 O O . ILE A 1 93 ? -5.248 -18.297 9.983 1.00 96.69 93 ILE A O 1
ATOM 788 N N . ARG A 1 94 ? -3.896 -18.152 11.763 1.00 94.19 94 ARG A N 1
ATOM 789 C CA . ARG A 1 94 ? -2.636 -18.229 10.998 1.00 94.19 94 ARG A CA 1
ATOM 790 C C . ARG A 1 94 ? -2.249 -19.648 10.589 1.00 94.19 94 ARG A C 1
ATOM 792 O O . ARG A 1 94 ? -1.435 -19.794 9.682 1.00 94.19 94 ARG A O 1
ATOM 799 N N . GLU A 1 95 ? -2.736 -20.648 11.315 1.00 92.25 95 GLU A N 1
ATOM 800 C CA . GLU A 1 95 ? -2.458 -22.067 11.070 1.00 92.25 95 GLU A CA 1
ATOM 801 C C . GLU A 1 95 ? -3.450 -22.703 10.079 1.00 92.25 95 GLU A C 1
ATOM 803 O O . GLU A 1 95 ? -3.157 -23.772 9.545 1.00 92.25 95 GLU A O 1
ATOM 808 N N . ASN A 1 96 ? -4.576 -22.031 9.814 1.00 70.94 96 ASN A N 1
ATOM 809 C CA . ASN A 1 96 ? -5.542 -22.357 8.758 1.00 70.94 96 ASN A CA 1
ATOM 810 C C . ASN A 1 96 ? -5.177 -21.691 7.424 1.00 70.94 96 ASN A C 1
ATOM 812 O O . ASN A 1 96 ? -5.441 -22.321 6.376 1.00 70.94 96 ASN A O 1
#

Foldseek 3Di:
DVVVVVVVVVVVVVVVVVVVVVVVVVVVVVVVVVVVVVVVVVVVVVVVVVCVVVVVVLCVVDPPSVVDDPVRSVVVVVVVCVDPVNVVVVVVVVVD

pLDDT: mean 96.05, std 4.68, range [65.12, 98.56]

InterPro domains:
  IPR024215 Protein of unknown function DUF3847 [PF12958] (13-89)